Protein AF-A0A8S4QDG0-F1 (afdb_monomer_lite)

Organism: NCBI:txid348720

Sequence (72 aa):
MLRMQKMYVLNYRLSPNNDALIPGRKMSFTSYPGFVQSTDDFYIISTGLVAAETTIGNSNRTLFENIKPVGQ

InterPro domains:
  IPR007000 Phospholipase B-like [PF04916] (1-70)
  IPR007000 Phospholipase B-like [PTHR12370] (1-70)

Structure (mmCIF, N/CA/C/O backbone):
data_AF-A0A8S4QDG0-F1
#
_entry.id   AF-A0A8S4QDG0-F1
#
loop_
_atom_site.group_PDB
_atom_site.id
_atom_site.type_symbol
_atom_site.label_atom_id
_atom_site.label_alt_id
_atom_site.label_comp_id
_atom_site.label_asym_id
_atom_site.label_entity_id
_atom_site.label_seq_id
_atom_site.pdbx_PDB_ins_code
_atom_site.Cartn_x
_atom_site.Cartn_y
_atom_site.Cartn_z
_atom_site.occupancy
_atom_site.B_iso_or_equiv
_atom_site.auth_seq_id
_atom_site.auth_comp_id
_atom_site.auth_asym_id
_atom_site.auth_atom_id
_atom_site.pdbx_PDB_model_num
ATOM 1 N N . MET A 1 1 ? -21.929 -0.836 -5.636 1.00 91.38 1 MET A N 1
ATOM 2 C CA . MET A 1 1 ? -20.624 -1.536 -5.607 1.00 91.38 1 MET A CA 1
ATOM 3 C C . MET A 1 1 ? -19.839 -1.212 -6.879 1.00 91.38 1 MET A C 1
ATOM 5 O O . MET A 1 1 ? -19.725 -2.058 -7.754 1.00 91.38 1 MET A O 1
ATOM 9 N N . LEU A 1 2 ? -19.344 0.021 -7.022 1.00 97.62 2 LEU A N 1
ATOM 10 C CA . LEU A 1 2 ? -18.580 0.418 -8.210 1.00 97.62 2 LEU A CA 1
ATOM 11 C C . LEU A 1 2 ? -17.115 0.016 -8.013 1.00 97.62 2 LEU A C 1
ATOM 13 O O . LEU A 1 2 ? -16.474 0.502 -7.086 1.00 97.62 2 LEU A O 1
ATOM 17 N N . ARG A 1 3 ? -16.618 -0.916 -8.826 1.00 98.12 3 ARG A N 1
ATOM 18 C CA . ARG A 1 3 ? -15.312 -1.564 -8.635 1.00 98.12 3 ARG A CA 1
ATOM 19 C C . ARG A 1 3 ? -14.378 -1.251 -9.794 1.00 98.12 3 ARG A C 1
ATOM 21 O O . ARG A 1 3 ? -14.831 -1.032 -10.914 1.00 98.12 3 ARG A O 1
ATOM 28 N N . MET A 1 4 ? -13.079 -1.264 -9.522 1.00 98.25 4 MET A N 1
ATOM 29 C CA . MET A 1 4 ? -12.046 -1.120 -10.539 1.00 98.25 4 MET A CA 1
ATOM 30 C C . MET A 1 4 ? -10.827 -1.952 -10.153 1.00 98.25 4 MET A C 1
ATOM 32 O O . MET A 1 4 ? -10.132 -1.618 -9.199 1.00 98.25 4 MET A O 1
ATOM 36 N N . GLN A 1 5 ? -10.541 -3.013 -10.902 1.00 98.25 5 GLN A N 1
ATOM 37 C CA . GLN A 1 5 ? -9.238 -3.668 -10.814 1.00 98.25 5 GLN A CA 1
ATOM 38 C C . GLN A 1 5 ? -8.210 -2.808 -11.550 1.00 98.25 5 GLN A C 1
ATOM 40 O O . GLN A 1 5 ? -8.469 -2.335 -12.659 1.00 98.25 5 GLN A O 1
ATOM 45 N N . LYS A 1 6 ? -7.056 -2.578 -10.926 1.00 98.69 6 LYS A N 1
ATOM 46 C CA . LYS A 1 6 ? -6.004 -1.712 -11.465 1.00 98.69 6 LYS A CA 1
ATOM 47 C C . LYS A 1 6 ? -4.728 -2.504 -11.692 1.00 98.69 6 LYS A C 1
ATOM 49 O O . LYS A 1 6 ? -4.465 -3.498 -11.017 1.00 98.69 6 LYS A O 1
ATOM 54 N N . MET A 1 7 ? -3.948 -2.052 -12.666 1.00 98.56 7 MET A N 1
ATOM 55 C CA . MET A 1 7 ? -2.592 -2.514 -12.932 1.00 98.56 7 MET A CA 1
ATOM 56 C C . MET A 1 7 ? -1.712 -1.283 -13.077 1.00 98.56 7 MET A C 1
ATOM 58 O O . MET A 1 7 ? -1.897 -0.490 -13.999 1.00 98.56 7 MET A O 1
ATOM 62 N N . TYR A 1 8 ? -0.774 -1.114 -12.157 1.00 98.56 8 TYR A N 1
ATOM 63 C CA . TYR A 1 8 ? 0.198 -0.033 -12.188 1.00 98.56 8 TYR A CA 1
ATOM 64 C C . TYR A 1 8 ? 1.554 -0.560 -12.640 1.00 98.56 8 TYR A C 1
ATOM 66 O O . TYR A 1 8 ? 1.979 -1.644 -12.246 1.00 98.56 8 TYR A O 1
ATOM 74 N N . VAL A 1 9 ? 2.228 0.234 -13.473 1.00 98.44 9 VAL A N 1
ATOM 75 C CA . VAL A 1 9 ? 3.622 0.050 -13.891 1.00 98.44 9 VAL A CA 1
ATOM 76 C C . VAL A 1 9 ? 4.327 1.383 -13.660 1.00 98.44 9 VAL A C 1
ATOM 78 O O . VAL A 1 9 ? 4.256 2.284 -14.491 1.00 98.44 9 VAL A O 1
ATOM 81 N N . LEU A 1 10 ? 4.960 1.528 -12.499 1.00 97.56 10 LEU A N 1
ATOM 82 C CA . LEU A 1 10 ? 5.538 2.781 -12.018 1.00 97.56 10 LEU A CA 1
ATOM 83 C C . LEU A 1 10 ? 7.057 2.659 -11.962 1.00 97.56 10 LEU A C 1
ATOM 85 O O . LEU A 1 10 ? 7.602 1.958 -11.117 1.00 97.56 10 LEU A O 1
ATOM 89 N N . ASN A 1 11 ? 7.764 3.364 -12.842 1.00 95.81 11 ASN A N 1
ATOM 90 C CA . ASN A 1 11 ? 9.230 3.346 -12.885 1.00 95.81 11 ASN A CA 1
ATOM 91 C C . ASN A 1 11 ? 9.852 4.298 -11.850 1.00 95.81 11 ASN A C 1
ATOM 93 O O . ASN A 1 11 ? 10.711 5.112 -12.182 1.00 95.81 11 ASN A O 1
ATOM 97 N N . TYR A 1 12 ? 9.400 4.214 -10.600 1.00 96.38 12 TYR A N 1
ATOM 98 C CA . TYR A 1 12 ? 10.005 4.961 -9.504 1.00 96.38 12 TYR A CA 1
ATOM 99 C C . TYR A 1 12 ? 11.353 4.366 -9.113 1.00 96.38 12 TYR A C 1
ATOM 101 O O . TYR A 1 12 ? 11.567 3.154 -9.185 1.00 96.38 12 TYR A O 1
ATOM 109 N N . ARG A 1 13 ? 12.253 5.253 -8.698 1.00 96.94 13 ARG A N 1
ATOM 110 C CA . ARG A 1 13 ? 13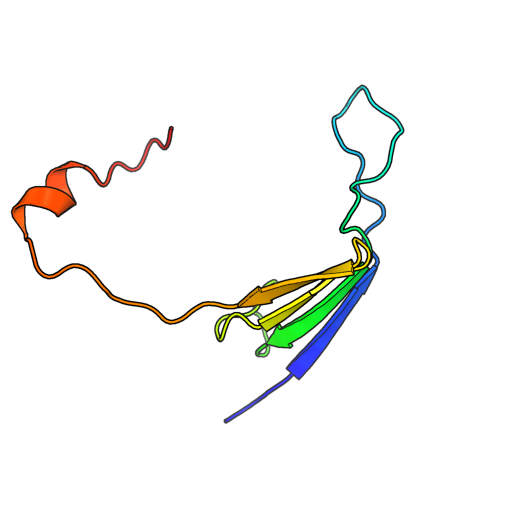.581 4.933 -8.177 1.00 96.94 13 ARG A CA 1
ATOM 111 C C . ARG A 1 13 ? 13.518 4.665 -6.676 1.00 96.94 13 ARG A C 1
ATOM 113 O O . ARG A 1 13 ? 12.624 5.175 -6.004 1.00 96.94 13 ARG A O 1
ATOM 120 N N . LEU A 1 14 ? 14.469 3.893 -6.156 1.00 95.88 14 LEU A N 1
ATOM 121 C CA . LEU A 1 14 ? 14.535 3.554 -4.732 1.00 95.88 14 LEU A CA 1
ATOM 122 C C . LEU A 1 14 ? 14.800 4.786 -3.854 1.00 95.88 14 LEU A C 1
ATOM 124 O O . LEU A 1 14 ? 14.242 4.905 -2.768 1.00 95.88 14 LEU A O 1
ATOM 128 N N . SER A 1 15 ? 15.653 5.697 -4.318 1.00 95.19 15 SER A N 1
ATOM 129 C CA . SER A 1 15 ? 15.930 6.976 -3.661 1.00 95.19 15 SER A CA 1
ATOM 130 C C . SER A 1 15 ? 16.378 8.017 -4.698 1.00 95.19 15 SER A C 1
ATOM 132 O O . SER A 1 15 ? 16.720 7.638 -5.820 1.00 95.19 15 SER A O 1
ATOM 134 N N . PRO A 1 16 ? 16.399 9.324 -4.368 1.00 94.75 16 PRO A N 1
ATOM 135 C CA . PRO A 1 16 ? 16.767 10.372 -5.327 1.00 94.75 16 PRO A CA 1
ATOM 136 C C . PRO A 1 16 ? 18.150 10.186 -5.972 1.00 94.75 16 PRO A C 1
ATOM 138 O O . PRO A 1 16 ? 18.325 10.512 -7.142 1.00 94.75 16 PRO A O 1
ATOM 141 N N . ASN A 1 17 ? 19.103 9.614 -5.228 1.00 94.75 17 ASN A N 1
ATOM 142 C CA . ASN A 1 17 ? 20.487 9.401 -5.665 1.00 94.75 17 ASN A CA 1
ATOM 143 C C . ASN A 1 17 ? 20.759 7.958 -6.129 1.00 94.75 17 ASN A C 1
ATOM 145 O O . ASN A 1 17 ? 21.914 7.577 -6.298 1.00 94.75 17 ASN A O 1
ATOM 149 N N . ASN A 1 18 ? 19.720 7.133 -6.273 1.00 94.75 18 ASN A N 1
ATOM 150 C CA . ASN A 1 18 ? 19.844 5.736 -6.670 1.00 94.75 18 ASN A CA 1
ATOM 151 C C . ASN A 1 18 ? 19.013 5.477 -7.927 1.00 94.75 18 ASN A C 1
ATOM 153 O O . ASN A 1 18 ? 17.790 5.577 -7.900 1.00 94.75 18 ASN A O 1
ATOM 157 N N . ASP A 1 19 ? 19.668 5.098 -9.021 1.00 94.12 19 ASP A N 1
ATOM 158 C CA . ASP A 1 19 ? 18.994 4.817 -10.290 1.00 94.12 19 ASP A CA 1
ATOM 159 C C . ASP A 1 19 ? 18.250 3.467 -10.313 1.00 94.12 19 ASP A C 1
ATOM 161 O O . ASP A 1 19 ? 17.478 3.204 -11.239 1.00 94.12 19 ASP A O 1
ATOM 165 N N . ALA A 1 20 ? 18.431 2.612 -9.300 1.00 97.06 20 ALA A N 1
ATOM 166 C CA . ALA A 1 20 ? 17.711 1.351 -9.186 1.00 97.06 20 ALA A CA 1
ATOM 167 C C . ALA A 1 20 ? 16.205 1.590 -9.011 1.00 97.06 20 ALA A C 1
ATOM 169 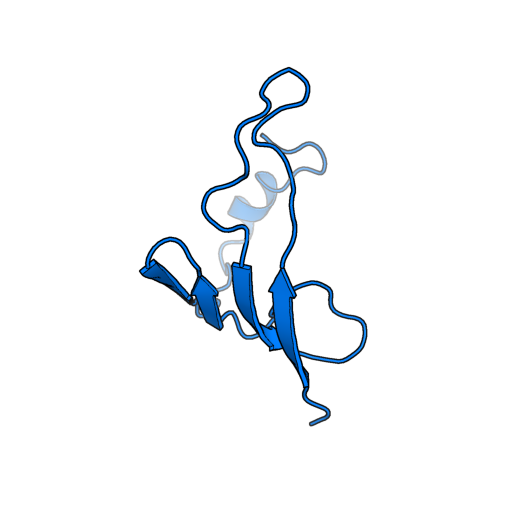O O . ALA A 1 20 ? 15.767 2.374 -8.165 1.00 97.06 20 ALA A O 1
ATOM 170 N N . LEU A 1 21 ? 15.400 0.877 -9.800 1.00 97.06 21 LEU A N 1
ATOM 171 C CA . LEU A 1 21 ? 13.944 0.920 -9.695 1.00 97.06 21 LEU A CA 1
ATOM 172 C C . LEU A 1 21 ? 13.460 0.230 -8.418 1.00 97.06 21 LEU A C 1
ATOM 174 O O . LEU A 1 21 ? 14.075 -0.730 -7.948 1.00 97.06 21 LEU A O 1
ATOM 178 N N . ILE A 1 22 ? 12.309 0.663 -7.903 1.00 97.25 22 ILE A N 1
ATOM 179 C CA . ILE A 1 22 ? 11.658 -0.042 -6.799 1.00 97.25 22 ILE A CA 1
ATOM 180 C C . ILE A 1 22 ? 11.321 -1.492 -7.212 1.00 97.25 22 ILE A C 1
ATOM 182 O O . ILE A 1 22 ? 10.818 -1.719 -8.320 1.00 97.25 22 ILE A O 1
ATOM 186 N N . PRO A 1 23 ? 11.543 -2.495 -6.341 1.00 96.62 23 PRO A N 1
ATOM 187 C CA . PRO A 1 23 ? 11.278 -3.897 -6.683 1.00 96.62 23 PRO A CA 1
ATOM 188 C C . PRO A 1 23 ? 9.809 -4.170 -7.063 1.00 96.62 23 PRO A C 1
ATOM 190 O O . PRO A 1 23 ? 9.514 -4.950 -7.972 1.00 96.62 23 PRO A O 1
ATOM 193 N N . GLY A 1 24 ? 8.873 -3.480 -6.400 1.00 97.44 24 GLY A N 1
A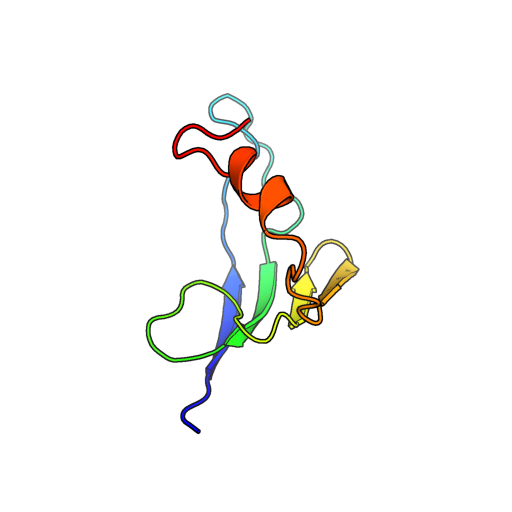TOM 194 C CA . GLY A 1 24 ? 7.424 -3.597 -6.603 1.00 97.44 24 GLY A CA 1
ATOM 195 C C . GLY A 1 24 ? 6.853 -2.739 -7.732 1.00 97.44 24 GLY A C 1
ATOM 196 O O . GLY A 1 24 ? 5.672 -2.410 -7.704 1.00 97.44 24 GLY A O 1
ATOM 197 N N . ARG A 1 25 ? 7.671 -2.339 -8.715 1.00 97.62 25 ARG A N 1
ATOM 198 C CA . ARG A 1 25 ? 7.271 -1.383 -9.762 1.00 97.62 25 ARG A CA 1
ATOM 199 C C . ARG A 1 25 ? 6.050 -1.789 -10.589 1.00 97.62 25 ARG A C 1
ATOM 201 O O . ARG A 1 25 ? 5.449 -0.920 -11.215 1.00 97.62 25 ARG A O 1
ATOM 208 N N . LYS A 1 26 ? 5.705 -3.082 -10.662 1.00 98.56 26 LYS A N 1
ATOM 209 C CA . LYS A 1 26 ? 4.444 -3.530 -11.267 1.00 98.56 26 LYS A CA 1
ATOM 210 C C . LYS A 1 26 ? 3.568 -4.170 -10.207 1.00 98.56 26 LYS A C 1
ATOM 212 O O . LYS A 1 26 ? 4.031 -5.053 -9.489 1.00 98.56 26 LYS A O 1
ATOM 217 N N . MET A 1 27 ? 2.306 -3.771 -10.158 1.00 98.56 27 MET A N 1
ATOM 218 C CA . MET A 1 27 ? 1.339 -4.357 -9.239 1.00 98.56 27 MET A CA 1
ATOM 219 C C . MET A 1 27 ? -0.064 -4.343 -9.830 1.00 98.56 27 MET A C 1
ATOM 221 O O . MET A 1 27 ? -0.482 -3.334 -10.401 1.00 98.56 27 MET A O 1
ATOM 225 N N . SER A 1 28 ? -0.792 -5.447 -9.664 1.00 98.69 28 SER A N 1
ATOM 226 C CA . SER A 1 28 ? -2.235 -5.490 -9.898 1.00 98.69 28 SER A CA 1
ATOM 227 C C . SER A 1 28 ? -2.965 -5.637 -8.576 1.00 98.69 28 SER A C 1
ATOM 229 O O . SER A 1 28 ? -2.529 -6.399 -7.717 1.00 98.69 28 SER A O 1
ATOM 231 N N . PHE A 1 29 ? -4.050 -4.892 -8.402 1.00 98.75 29 PHE A N 1
ATOM 232 C CA . PHE A 1 29 ? -4.788 -4.856 -7.146 1.00 98.75 29 PHE A CA 1
ATOM 233 C C . PHE A 1 29 ? -6.263 -4.521 -7.359 1.00 98.75 29 PHE A C 1
ATOM 235 O O . PHE A 1 29 ? -6.646 -3.907 -8.365 1.00 98.75 29 PHE A O 1
ATOM 242 N N . THR A 1 30 ? -7.102 -4.942 -6.414 1.00 98.56 30 THR A N 1
ATOM 243 C CA . THR A 1 30 ? -8.521 -4.572 -6.367 1.00 98.56 30 THR A CA 1
ATOM 244 C C . THR A 1 30 ? -8.671 -3.132 -5.871 1.00 98.56 30 THR A C 1
ATOM 246 O O . THR A 1 30 ? -7.880 -2.656 -5.068 1.00 98.56 30 THR A O 1
ATOM 249 N N . SER A 1 31 ? -9.628 -2.364 -6.400 1.00 98.69 31 SER A N 1
ATOM 250 C CA . SER A 1 31 ? -9.774 -0.945 -6.045 1.00 98.69 31 SER A CA 1
ATOM 251 C C . SER A 1 31 ? -11.151 -0.381 -6.437 1.00 98.69 31 SER A C 1
ATOM 253 O O . SER A 1 31 ? -12.080 -1.104 -6.819 1.00 98.69 31 SER A O 1
ATOM 255 N N . TYR A 1 32 ? -11.270 0.943 -6.330 1.00 98.56 32 TYR A N 1
ATOM 256 C CA . TYR A 1 32 ? -12.472 1.753 -6.509 1.00 98.56 32 TYR A CA 1
ATOM 257 C C . T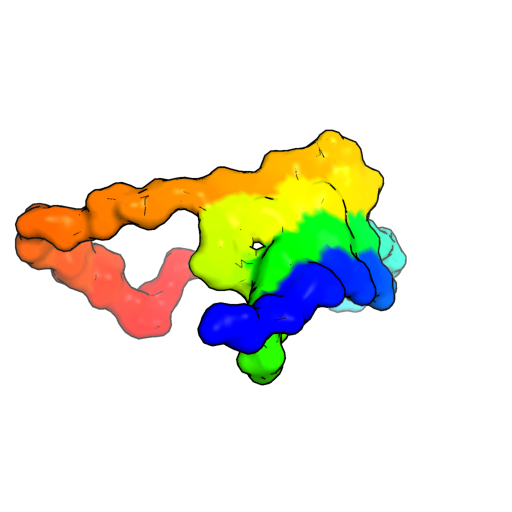YR A 1 32 ? -12.124 3.047 -7.274 1.00 98.56 32 TYR A C 1
ATOM 259 O O . TYR A 1 32 ? -10.960 3.469 -7.268 1.00 98.56 32 TYR A O 1
ATOM 267 N N . PRO A 1 33 ? -13.077 3.705 -7.959 1.00 98.50 33 PRO A N 1
ATOM 268 C CA . PRO A 1 33 ? -12.811 4.980 -8.633 1.00 98.50 33 PRO A CA 1
ATOM 269 C C . PRO A 1 33 ? -12.283 6.056 -7.674 1.00 98.50 33 PRO A C 1
ATOM 271 O O . PRO A 1 33 ? -12.771 6.180 -6.557 1.00 98.50 33 PRO A O 1
ATOM 274 N N . GLY A 1 34 ? -11.275 6.823 -8.101 1.00 97.31 34 GLY A N 1
ATOM 275 C CA . GLY A 1 34 ? -10.653 7.893 -7.304 1.00 97.31 34 GLY A CA 1
ATOM 276 C C . GLY A 1 34 ? -9.601 7.436 -6.284 1.00 97.31 34 GLY A C 1
ATOM 277 O O . GLY A 1 34 ? -8.737 8.222 -5.912 1.00 97.31 34 GLY A O 1
ATOM 278 N N . PHE A 1 35 ? -9.598 6.164 -5.884 1.00 98.12 35 PHE A N 1
ATOM 279 C CA . PHE A 1 35 ? -8.588 5.637 -4.964 1.00 98.12 35 PHE A CA 1
ATOM 280 C C . PHE A 1 35 ? -7.287 5.315 -5.702 1.00 98.12 35 PHE A C 1
ATOM 282 O O . PHE A 1 35 ? -7.302 4.661 -6.739 1.00 98.12 35 PHE A O 1
ATOM 289 N N . VAL A 1 36 ? -6.137 5.733 -5.182 1.00 97.81 36 VAL A N 1
ATOM 290 C CA . VAL A 1 36 ? -4.827 5.403 -5.784 1.00 97.81 36 VAL A CA 1
ATOM 291 C C . VAL A 1 36 ? -4.219 4.105 -5.237 1.00 97.81 36 VAL A C 1
ATOM 293 O O . VAL A 1 36 ? -3.160 3.690 -5.694 1.00 97.81 36 VAL A O 1
ATOM 296 N N . GLN A 1 37 ? -4.925 3.452 -4.314 1.00 97.81 37 GLN A N 1
ATOM 297 C CA . GLN A 1 37 ? -4.560 2.213 -3.626 1.00 97.81 37 GLN A CA 1
ATOM 298 C C . GLN A 1 37 ? -5.750 1.237 -3.595 1.00 97.81 37 GLN A C 1
ATOM 300 O O . GLN A 1 37 ? -6.866 1.589 -4.007 1.00 97.81 37 GLN A O 1
ATOM 305 N N . SER A 1 38 ? -5.521 0.007 -3.141 1.00 98.31 38 SER A N 1
ATOM 306 C CA . SER A 1 38 ? -6.602 -0.860 -2.670 1.00 98.31 38 SER A CA 1
ATOM 307 C C . SER A 1 38 ? -7.149 -0.330 -1.346 1.00 98.31 38 SER A C 1
ATOM 309 O O . SER A 1 38 ? -6.458 0.348 -0.594 1.00 98.31 38 SER A O 1
ATOM 311 N N . THR A 1 39 ? -8.422 -0.605 -1.098 1.00 96.44 39 THR A N 1
ATOM 312 C CA . THR A 1 39 ? -9.067 -0.413 0.209 1.00 96.44 39 THR A CA 1
ATOM 313 C C . THR A 1 39 ? -9.754 -1.690 0.690 1.00 96.44 39 THR A C 1
ATOM 315 O O . THR A 1 39 ? -10.402 -1.673 1.726 1.00 96.44 39 THR A O 1
ATOM 318 N N . ASP A 1 40 ? -9.676 -2.769 -0.099 1.00 97.69 40 ASP A N 1
ATOM 319 C CA . ASP A 1 40 ? -9.890 -4.137 0.394 1.00 97.69 40 ASP A CA 1
ATOM 320 C C . ASP A 1 40 ? -8.626 -4.643 1.105 1.00 97.69 40 ASP A C 1
ATOM 322 O O . ASP A 1 40 ? -8.704 -5.517 1.951 1.00 97.69 40 ASP A O 1
ATOM 326 N N . ASP A 1 41 ? -7.499 -4.142 0.574 1.00 97.88 41 ASP A N 1
ATOM 327 C CA . ASP A 1 41 ? -6.150 -4.682 0.414 1.00 97.88 41 ASP A CA 1
ATOM 328 C C . ASP A 1 41 ? -6.031 -6.109 -0.146 1.00 97.88 41 ASP A C 1
ATOM 330 O O . ASP A 1 41 ? -6.089 -7.113 0.554 1.00 97.88 41 ASP A O 1
ATOM 334 N N . PHE A 1 42 ? -5.770 -6.180 -1.460 1.00 98.62 42 PHE A N 1
ATOM 335 C CA . PHE A 1 42 ? -5.278 -7.373 -2.145 1.00 98.62 42 PHE A CA 1
ATOM 336 C C . PHE A 1 42 ? -4.417 -6.967 -3.352 1.00 98.62 42 PHE A C 1
ATOM 338 O O . PHE A 1 42 ? -4.929 -6.433 -4.341 1.00 98.62 42 PHE A O 1
ATOM 345 N N . TYR A 1 43 ? -3.110 -7.221 -3.278 1.00 98.75 43 TYR A N 1
ATOM 346 C CA . TYR A 1 43 ? -2.116 -6.845 -4.287 1.00 98.75 43 TYR A CA 1
ATOM 347 C C . TYR A 1 43 ? -1.316 -8.061 -4.744 1.00 98.75 43 TYR A C 1
ATOM 349 O O . TYR A 1 43 ? -0.832 -8.835 -3.923 1.00 98.75 43 TYR A O 1
ATOM 357 N N . ILE A 1 44 ? -1.085 -8.164 -6.050 1.00 98.75 44 ILE A N 1
ATOM 358 C CA . ILE A 1 44 ? -0.104 -9.061 -6.668 1.00 98.75 44 ILE A CA 1
ATOM 359 C C . ILE A 1 44 ? 1.033 -8.192 -7.200 1.00 98.75 44 ILE A C 1
ATOM 361 O O . ILE A 1 44 ? 0.797 -7.311 -8.031 1.00 98.75 44 ILE A O 1
ATOM 365 N N . ILE A 1 45 ? 2.257 -8.425 -6.727 1.00 98.75 45 ILE A N 1
ATOM 366 C CA . ILE A 1 45 ? 3.394 -7.516 -6.916 1.00 98.75 45 ILE A CA 1
ATOM 367 C C . ILE A 1 45 ? 4.497 -8.206 -7.730 1.00 98.75 45 ILE A C 1
ATOM 369 O O . ILE A 1 45 ? 4.766 -9.394 -7.558 1.00 98.75 45 ILE A O 1
ATOM 373 N N . SER A 1 46 ? 5.199 -7.464 -8.597 1.00 98.19 46 SER A N 1
ATOM 374 C CA . SER A 1 46 ? 6.297 -7.982 -9.436 1.00 98.19 46 SER A CA 1
ATOM 375 C C . SER A 1 46 ? 7.479 -8.575 -8.675 1.00 98.19 46 SER A C 1
ATOM 377 O O . SER A 1 46 ? 8.314 -9.236 -9.283 1.00 98.19 46 SER A O 1
ATOM 379 N N . THR A 1 47 ? 7.559 -8.348 -7.368 1.00 97.88 47 THR A N 1
ATOM 380 C CA . THR A 1 47 ? 8.519 -9.009 -6.477 1.00 97.88 47 THR A CA 1
ATOM 381 C C . THR A 1 47 ? 8.217 -10.493 -6.264 1.00 97.88 47 THR A C 1
ATOM 383 O O . THR A 1 47 ? 9.021 -11.179 -5.645 1.00 97.88 47 THR A O 1
ATOM 386 N N . GLY A 1 48 ? 7.067 -10.987 -6.734 1.00 98.25 48 GLY A N 1
ATOM 387 C CA . GLY A 1 48 ? 6.556 -12.320 -6.413 1.00 98.25 48 GLY A CA 1
ATOM 388 C C . GLY A 1 48 ? 5.781 -12.370 -5.094 1.00 98.25 48 GLY A C 1
ATOM 389 O O . GLY A 1 48 ? 5.350 -13.443 -4.687 1.00 98.25 48 GLY A O 1
ATOM 390 N N . LEU A 1 49 ? 5.593 -11.224 -4.428 1.00 98.56 49 LEU A N 1
ATOM 391 C CA . LEU A 1 49 ? 4.827 -11.126 -3.188 1.00 98.56 49 LEU A CA 1
ATOM 392 C C . LEU A 1 49 ? 3.346 -10.853 -3.459 1.00 98.56 49 LEU A C 1
ATOM 394 O O . LEU A 1 49 ? 2.978 -10.174 -4.424 1.00 98.56 49 LEU A O 1
ATOM 398 N N . VAL A 1 50 ? 2.517 -11.327 -2.533 1.00 98.62 50 VAL A N 1
ATOM 399 C CA . VAL A 1 50 ? 1.119 -10.925 -2.380 1.00 98.62 50 VAL A CA 1
ATOM 400 C C . VAL A 1 50 ? 0.982 -10.190 -1.052 1.00 98.62 50 VAL A C 1
ATOM 402 O O . VAL A 1 50 ? 1.545 -10.629 -0.050 1.00 98.62 50 VAL A O 1
ATOM 405 N N . ALA A 1 51 ? 0.246 -9.081 -1.047 1.00 98.44 51 ALA A N 1
ATOM 406 C CA . ALA A 1 51 ? -0.091 -8.336 0.164 1.00 98.44 51 ALA A CA 1
ATOM 407 C C . ALA A 1 51 ? -1.612 -8.247 0.305 1.00 98.44 51 ALA A C 1
ATOM 409 O O . ALA A 1 51 ? -2.292 -7.884 -0.655 1.00 98.44 51 ALA A O 1
ATOM 410 N N . ALA A 1 52 ? -2.131 -8.586 1.484 1.00 98.38 52 ALA A N 1
ATOM 411 C CA . ALA A 1 52 ? -3.548 -8.495 1.813 1.00 98.38 52 ALA A CA 1
ATOM 412 C C . ALA A 1 52 ? -3.742 -8.262 3.317 1.00 98.38 52 ALA A C 1
ATOM 414 O O . ALA A 1 52 ? -2.879 -8.666 4.103 1.00 98.38 52 ALA A O 1
ATOM 415 N N . GLU A 1 53 ? -4.857 -7.646 3.719 1.00 98.44 53 GLU A N 1
ATOM 416 C CA . GLU A 1 53 ? -5.206 -7.486 5.136 1.00 98.44 53 GLU A CA 1
ATOM 417 C C . GLU A 1 53 ? -6.692 -7.695 5.439 1.00 98.44 53 GLU A C 1
ATOM 419 O O . GLU A 1 53 ? -7.528 -7.865 4.555 1.00 98.44 53 GLU A O 1
ATOM 424 N N . THR A 1 54 ? -6.986 -7.745 6.737 1.00 98.50 54 THR A N 1
ATOM 425 C CA . THR A 1 54 ? -8.326 -7.549 7.283 1.00 98.50 54 THR A CA 1
ATOM 426 C C . THR A 1 54 ? -8.217 -6.657 8.512 1.00 98.50 54 THR A C 1
ATOM 428 O O . THR A 1 54 ? -7.437 -6.946 9.428 1.00 98.50 54 THR A O 1
ATOM 431 N N . THR A 1 55 ? -9.028 -5.606 8.567 1.00 98.31 55 THR A N 1
ATOM 432 C CA . THR A 1 55 ? -8.901 -4.595 9.613 1.00 98.31 55 THR A CA 1
ATOM 433 C C . THR A 1 55 ? -9.421 -5.117 10.954 1.00 98.31 55 THR A C 1
ATOM 435 O O . THR A 1 55 ? -10.584 -5.494 11.076 1.00 98.31 55 THR A O 1
ATOM 438 N N . ILE A 1 56 ? -8.571 -5.083 11.989 1.00 98.25 56 ILE A N 1
ATOM 439 C CA . ILE A 1 56 ? -8.917 -5.524 13.357 1.00 98.25 56 ILE A CA 1
ATOM 440 C C . ILE A 1 56 ? -9.528 -4.414 14.233 1.00 98.25 56 ILE A C 1
ATOM 442 O O . ILE A 1 56 ? -10.183 -4.699 15.233 1.00 98.25 56 ILE A O 1
ATOM 446 N N . GLY A 1 57 ? -9.315 -3.146 13.867 1.00 97.25 57 GLY A N 1
ATOM 447 C CA . GLY A 1 57 ? -9.687 -1.986 14.682 1.00 97.25 57 GLY A CA 1
ATOM 448 C C . GLY A 1 57 ? -8.871 -1.844 15.978 1.00 97.25 57 GLY A C 1
ATOM 449 O O . GLY A 1 57 ? -7.909 -2.565 16.226 1.00 97.25 57 GLY A O 1
ATOM 450 N N . ASN A 1 58 ? -9.251 -0.880 16.819 1.00 98.12 58 ASN A N 1
ATOM 451 C CA . ASN A 1 58 ? -8.713 -0.731 18.172 1.00 98.12 58 ASN A CA 1
ATOM 452 C C . ASN A 1 58 ? -9.823 -0.291 19.133 1.00 98.12 58 ASN A C 1
ATOM 454 O O . ASN A 1 58 ? -10.370 0.803 18.999 1.00 98.12 58 ASN A O 1
ATOM 458 N N . SER A 1 59 ? -10.135 -1.127 20.124 1.00 98.31 59 SER A N 1
ATOM 459 C CA . SER A 1 59 ? -11.156 -0.829 21.139 1.00 98.31 59 SER A CA 1
ATOM 460 C C . SER A 1 59 ? -10.581 -0.239 22.433 1.00 98.31 59 SER A C 1
ATOM 462 O O . SER A 1 59 ? -11.346 0.251 23.263 1.00 98.31 59 SER A O 1
ATOM 464 N N . ASN A 1 60 ? -9.254 -0.245 22.622 1.00 98.38 60 ASN A N 1
ATOM 465 C CA . ASN A 1 60 ? -8.624 0.359 23.794 1.00 98.38 60 ASN A CA 1
ATOM 466 C C . ASN A 1 60 ? -8.418 1.864 23.568 1.00 98.38 60 ASN A C 1
ATOM 468 O O . ASN A 1 60 ? -7.520 2.280 22.829 1.00 98.38 60 ASN A O 1
ATOM 472 N N . ARG A 1 61 ? -9.245 2.680 24.235 1.00 97.75 61 ARG A N 1
ATOM 473 C CA . ARG A 1 61 ? -9.229 4.146 24.110 1.00 97.75 61 ARG A CA 1
ATOM 474 C C . ARG A 1 61 ? -7.894 4.776 24.508 1.00 97.75 61 ARG A C 1
ATOM 476 O O . ARG A 1 61 ? -7.472 5.718 23.850 1.00 97.75 61 ARG A O 1
ATOM 483 N N . THR A 1 62 ? -7.207 4.236 25.512 1.00 98.25 62 THR A N 1
ATOM 484 C CA . THR A 1 62 ? -5.917 4.776 25.972 1.00 98.25 62 THR A CA 1
ATOM 485 C C . THR A 1 62 ? -4.835 4.658 24.897 1.00 98.25 62 THR A C 1
ATOM 487 O O . THR A 1 62 ? -3.968 5.515 24.796 1.00 98.25 62 THR A O 1
ATOM 490 N N . LEU A 1 63 ? -4.908 3.661 24.006 1.00 97.69 63 LEU A N 1
ATOM 491 C CA . LEU A 1 63 ? -3.924 3.527 22.925 1.00 97.69 63 LEU A CA 1
ATOM 492 C C . LEU A 1 63 ? -4.038 4.623 21.856 1.00 97.69 63 LEU A C 1
ATOM 49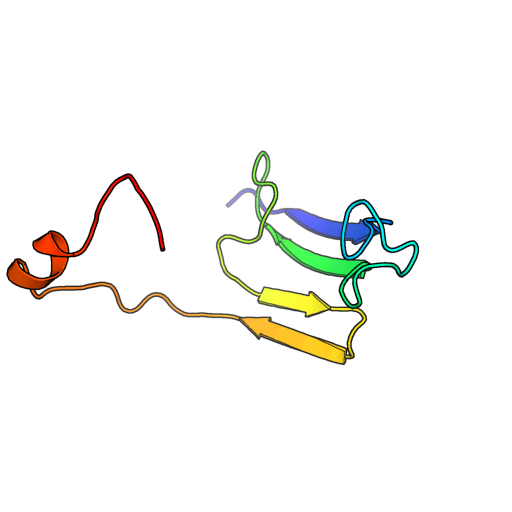4 O O . LEU A 1 63 ? -3.067 4.840 21.131 1.00 97.69 63 LEU A O 1
ATOM 498 N N . PHE A 1 64 ? -5.169 5.335 21.769 1.00 96.38 64 PHE A N 1
ATOM 499 C CA . PHE A 1 64 ? -5.317 6.458 20.838 1.00 96.38 64 PHE A CA 1
ATOM 500 C C . PHE A 1 64 ? -4.429 7.655 21.213 1.00 96.38 64 PHE A C 1
ATOM 502 O O . PHE A 1 64 ? -4.135 8.468 20.344 1.00 96.38 64 PHE A O 1
ATOM 509 N N . GLU A 1 65 ? -3.920 7.732 22.449 1.00 95.94 65 GLU A N 1
ATOM 510 C CA . GLU A 1 65 ? -2.921 8.734 22.866 1.00 95.94 65 GLU A CA 1
ATOM 511 C C . GLU A 1 65 ? -1.597 8.606 22.086 1.00 95.94 65 GLU A C 1
ATOM 513 O O . GLU A 1 65 ? -0.827 9.564 21.983 1.00 95.94 65 GLU A O 1
ATOM 518 N N . ASN A 1 66 ? -1.343 7.435 21.487 1.00 95.25 66 ASN A N 1
ATOM 519 C CA . ASN A 1 66 ? -0.186 7.201 20.624 1.00 95.25 66 ASN A CA 1
ATOM 520 C C . ASN A 1 66 ? -0.390 7.706 19.186 1.00 95.25 66 ASN A C 1
ATOM 522 O O . ASN A 1 66 ? 0.576 7.767 18.426 1.00 95.25 66 ASN A O 1
ATOM 526 N N . ILE A 1 67 ? -1.614 8.071 18.791 1.00 94.88 67 ILE A N 1
ATOM 527 C CA . ILE A 1 67 ? -1.900 8.591 17.451 1.00 94.88 67 ILE A CA 1
ATOM 528 C C . ILE A 1 67 ? -1.568 10.081 17.430 1.00 94.88 67 ILE A C 1
ATOM 530 O O . ILE A 1 67 ? -2.258 10.902 18.032 1.00 94.88 67 ILE A O 1
ATOM 534 N N . LYS A 1 68 ? -0.499 10.435 16.716 1.00 94.56 68 LYS A N 1
ATOM 535 C CA . LYS A 1 68 ? -0.009 11.811 16.583 1.00 94.56 68 LYS A CA 1
ATOM 536 C C . LYS A 1 68 ? 0.017 12.220 15.107 1.00 94.56 68 LYS A C 1
ATOM 538 O O . LYS A 1 68 ? 0.231 11.365 14.252 1.00 94.56 68 LYS A O 1
ATOM 543 N N . PRO A 1 69 ? -0.176 13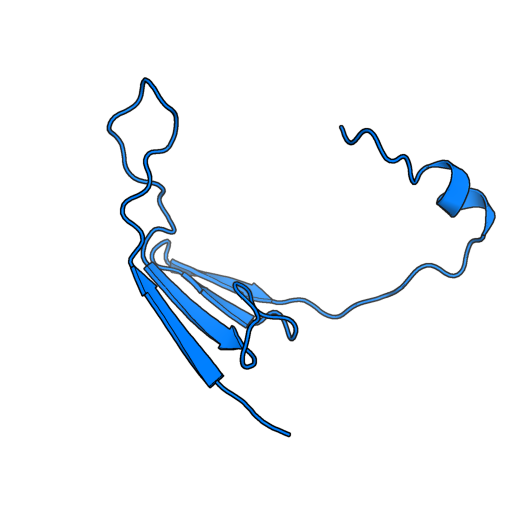.514 14.786 1.00 94.44 69 PRO A N 1
ATOM 544 C CA . PRO A 1 69 ? -0.101 13.993 13.404 1.00 94.44 69 PRO A CA 1
ATOM 545 C C . PRO A 1 69 ? 1.324 13.938 12.834 1.00 94.44 69 PRO A C 1
ATOM 547 O O . PRO A 1 69 ? 1.498 13.867 11.622 1.00 94.44 69 PRO A O 1
ATOM 550 N N . VAL A 1 70 ? 2.341 13.972 13.702 1.00 93.88 70 VAL A N 1
ATOM 551 C CA . VAL A 1 70 ? 3.738 13.737 13.327 1.00 93.88 70 VAL A CA 1
ATOM 552 C C . VAL A 1 70 ? 4.011 12.246 13.496 1.00 93.88 70 VAL A C 1
ATOM 554 O O . VAL A 1 70 ? 3.957 11.738 14.617 1.00 93.88 70 VAL A O 1
ATOM 557 N N . GLY A 1 71 ? 4.233 11.561 12.372 1.00 78.19 71 GLY A N 1
ATOM 558 C CA . GLY A 1 71 ? 4.571 10.138 12.332 1.00 78.19 71 GLY A CA 1
ATOM 559 C C . GLY A 1 71 ? 5.980 9.833 12.855 1.00 78.19 71 GLY A C 1
ATOM 560 O O . GLY A 1 71 ? 6.709 10.738 13.265 1.00 78.19 71 GLY A O 1
ATOM 561 N N . GLN A 1 72 ? 6.327 8.544 12.848 1.00 49.22 72 GLN A N 1
ATOM 562 C CA . GLN A 1 72 ? 7.672 8.036 13.147 1.00 49.22 72 GLN A CA 1
ATOM 563 C C . GLN A 1 72 ? 8.648 8.262 11.991 1.00 49.22 72 GLN A C 1
ATOM 565 O O . GLN A 1 72 ? 8.198 8.191 10.824 1.00 49.22 72 GLN A O 1
#

Radius of gyration: 16.22 Å; chains: 1; bounding box: 41×26×40 Å

Secondary structure (DSSP, 8-state):
-----EEEE---EEETTEEEEPTT-EEEE---TT-SS-SS-EEEETTS-EEE--------GGGGGG--SS--

pLDDT: mean 96.42, std 6.22, range [49.22, 98.75]

Foldseek 3Di:
DAWDWDWAQAQDAPDPPGNHGDQQRIKIDIPHPPDPAHPQQWICGNNRDITGDDDPDDPDPVCCVVDDPDDD

=== Feature glossary ===
Key to the feature types in this record:

— What the protein is —

Primary structure: the covalent order of the twenty standard amino acids along the backbone. Two proteins with the same sequence will (almost always) fold to the same structure; two with 30% identity often share a fold but not the details.

Database cross-references. InterPro integrates a dozen domain/family signature databases into unified entries with residue-range hits. GO terms attach function/process/location labels with evidence codes. CATH codes position the fold in a four-level structural taxonomy. Organism is the NCBI-taxonomy species name.

— Where its atoms are —

The mmCIF block holds the 3D Cartesian coordinates of each backbone atom (N, Cα, C, O) in ångströms. mmCIF is the PDB's canonical archive format — a tagged-loop text representation of the atomic model.

Six rendered views show the 3D structure from the faces of a cube — i.e. along ±x, ±y, ±z. Rendering representation is drawn randomly per protein from cartoon (secondary-structure ribbons), sticks (backbone bonds), or molecular surface; coloring is either N→C rainbow (blue at the N-terminus through red at the C-terminus) or one color per chain.

— Local backbone conformation —

DSSP 8-state secondary structure assigns each residue one of H (α-helix), G (3₁₀-helix), I (π-helix), E (extended β-strand), B (isolated β-bridge), T (hydrogen-bonded turn), S (bend), or '-' (coil). The assignment is computed from backbone hydrogen-bond geometry via the Kabsch–Sander algorithm.

P-SEA three-state annotation labels each residue as helix, strand, or coil based purely on the geometry of the Cα trace. It serves as a fallback when the full backbone (and thus DSSP) is unavailable.

The φ/ψ torsion pair specifies the backbone conformation at each residue. φ rotates about the N–Cα bond, ψ about the Cα–C bond. Steric clashes forbid most of the (φ, ψ) plane — the allowed regions (α-helix basin, β-sheet basin, left-handed helix) are the Ramachandran-allowed regions.

— Global shape and packing —

The geometric summary reports three shape descriptors. Rg (radius of gyration) measures how spread out the Cα atoms are about their centre of mass; compact globular proteins have small Rg, elongated or unfolded ones large. Cα contacts (<8 Å, |i−j|>4) count long-range residue pairs in spatial proximity — high for tightly packed folds, near zero for rods or random coil. The bounding-box extents give the protein's footprint along x, y, z in Å.

Accessible surface area quantifies burial. A residue with SASA near zero is packed into the hydrophobic core; one with SASA >100 Å² sits on the surface. Computed here via the Shrake–Rupley numerical algorithm with a 1.4 Å probe.

Plot images: a contact map (which residues are close in 3D, as an N×N binary image), a Ramachandran scatter (backbone torsion angles, revealing secondary-structure composition at a glance), and — for AlphaFold structures — a PAE heatmap (pairwise prediction confidence).

— Structural neighborhood —

The Foldseek 3Di string encodes local tertiary geometry as a 20-letter alphabet — one character per residue — derived from the relative positions of nearby Cα atoms. Unlike the amino-acid sequence, 3Di is a direct function of the 3D structure, so two proteins with the same fold have similar 3Di strings even at low sequence identity.

Nearest PDB neighbors are the top structural matches found by Foldseek when searching this structure against the entire Protein Data Bank. Each hit reports a TM-score (0 to 1; >0.5 almost always implies the same fold) and an E-value. These are *structural* homologs — they may share no detectable sequence similarity.

— Confidence and disorder —

For AlphaFold models, the B-factor field carries pLDDT — the model's own estimate of local accuracy on a 0–100 scale. Regions with pLDDT<50 should be treated as essentially unmodeled; they often correspond to intrinsically disordered segments.

B-factor (Debye–Waller factor) reflects atomic displacement in the crystal lattice. It is an experimental observable (units Å²), not a prediction; low values mean the atom is pinned down, high values mean it moves or is heterogeneous across the crystal.

Predicted aligned error is AlphaFold's pairwise confidence. Unlike pLDDT (per-residue), PAE is per-residue-pair and captures whether two parts of the structure are correctly placed relative to each other. Units are ångströms of expected positional error.